Protein AF-A0A316VER5-F1 (afdb_monomer)

pLDDT: mean 87.98, std 11.19, range [58.12, 97.25]

Solvent-accessible surface area (backbone atoms only — not comparable to full-atom values): 4614 Å² total; per-residue (Å²): 132,62,82,90,63,62,77,80,84,36,70,91,46,40,67,43,50,51,53,43,51,54,46,52,69,76,29,69,66,48,45,73,76,47,73,46,48,67,52,50,50,55,38,51,51,48,54,49,51,55,48,48,55,54,51,49,54,51,50,54,52,49,49,56,52,50,52,53,50,51,53,54,54,47,52,55,62,74,73,102

InterPro domains:
  IPR013892 Cytochrome c oxidase biogenesis protein Cmc1-like [PF08583] (1-68)

Organism: NCBI:txid1280837

Mean predicted aligned error: 6.41 Å

Structure (mmCIF, N/CA/C/O backbone):
data_AF-A0A316VER5-F1
#
_entry.id   AF-A0A316VER5-F1
#
loop_
_atom_site.group_PDB
_atom_site.id
_atom_site.type_symbol
_atom_site.label_atom_id
_atom_site.label_alt_id
_atom_site.label_comp_id
_atom_site.label_asym_id
_atom_site.label_entity_id
_atom_site.label_seq_id
_atom_site.pdbx_PDB_ins_code
_atom_site.Cartn_x
_atom_site.Cartn_y
_atom_site.Cartn_z
_atom_site.occupancy
_atom_site.B_iso_or_equiv
_atom_site.auth_seq_id
_atom_site.auth_comp_id
_atom_site.auth_asym_id
_atom_site.auth_atom_id
_atom_site.pdbx_PDB_model_num
ATOM 1 N N . MET A 1 1 ? -1.075 0.656 12.379 1.00 61.31 1 MET A N 1
ATOM 2 C CA . MET A 1 1 ? -0.949 1.902 11.601 1.00 61.31 1 MET A CA 1
ATOM 3 C C . MET A 1 1 ? 0.222 2.676 12.152 1.00 61.31 1 MET A C 1
ATOM 5 O O . MET A 1 1 ? 0.226 2.938 13.347 1.00 61.31 1 MET A O 1
ATOM 9 N N . HIS A 1 2 ? 1.238 2.957 11.338 1.00 64.06 2 HIS A N 1
ATOM 10 C CA . HIS A 1 2 ? 2.313 3.853 11.759 1.00 64.06 2 HIS A CA 1
ATOM 11 C C . HIS A 1 2 ? 1.745 5.275 11.642 1.00 64.06 2 HIS A C 1
ATOM 13 O O . HIS A 1 2 ? 1.358 5.636 10.530 1.00 64.06 2 HIS A O 1
ATOM 19 N N . PRO A 1 3 ? 1.655 6.060 12.730 1.00 64.06 3 PRO A N 1
ATOM 20 C CA . PRO A 1 3 ? 0.963 7.356 12.732 1.00 64.06 3 PRO A CA 1
ATOM 21 C C . PRO A 1 3 ? 1.425 8.312 11.624 1.00 64.06 3 PRO A C 1
ATOM 23 O O . PRO A 1 3 ? 0.628 9.043 11.053 1.00 64.06 3 PRO A O 1
ATOM 26 N N . HIS A 1 4 ? 2.703 8.242 11.250 1.00 60.59 4 HIS A N 1
ATOM 27 C CA . HIS A 1 4 ? 3.293 9.080 10.204 1.00 60.59 4 HIS A CA 1
ATOM 28 C C . HIS A 1 4 ? 2.946 8.671 8.763 1.00 60.59 4 HIS A C 1
ATOM 30 O O . HIS A 1 4 ? 3.246 9.416 7.837 1.00 60.59 4 HIS A O 1
ATOM 36 N N . LEU A 1 5 ? 2.353 7.494 8.537 1.00 61.56 5 LEU A N 1
ATOM 37 C CA . LEU A 1 5 ? 2.034 7.003 7.189 1.00 61.56 5 LEU A CA 1
ATOM 38 C C . LEU A 1 5 ? 0.591 7.300 6.754 1.00 61.56 5 LEU A C 1
ATOM 40 O O . LEU A 1 5 ? 0.299 7.153 5.572 1.00 61.56 5 LEU A O 1
ATOM 44 N N . ALA A 1 6 ? -0.276 7.722 7.680 1.00 58.28 6 ALA A N 1
ATOM 45 C CA . ALA A 1 6 ? -1.726 7.764 7.484 1.00 58.28 6 ALA A CA 1
ATOM 46 C C . ALA A 1 6 ? -2.250 8.950 6.650 1.00 58.28 6 ALA A C 1
ATOM 48 O O . ALA A 1 6 ? -3.374 8.888 6.169 1.00 58.28 6 ALA A O 1
ATOM 49 N N . ASN A 1 7 ? -1.468 10.020 6.458 1.00 58.12 7 ASN A N 1
ATOM 50 C CA . ASN A 1 7 ? -2.088 11.330 6.205 1.00 58.12 7 ASN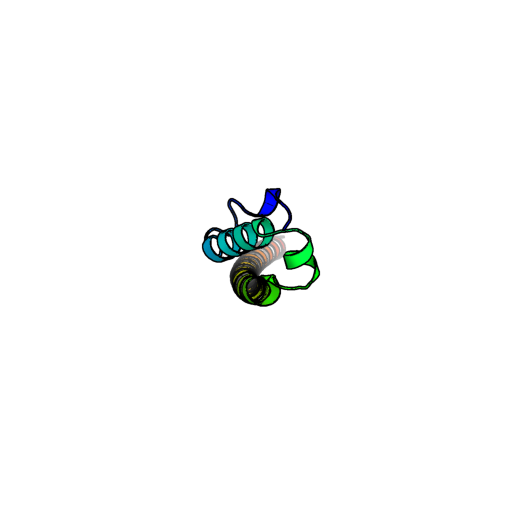 A CA 1
ATOM 51 C C . ASN A 1 7 ? -2.048 11.833 4.752 1.00 58.12 7 ASN A C 1
ATOM 53 O O . ASN A 1 7 ? -2.951 12.552 4.353 1.00 58.12 7 ASN A O 1
ATOM 57 N N . GLU A 1 8 ? -1.056 11.465 3.934 1.00 58.97 8 GLU A N 1
ATOM 58 C CA . GLU A 1 8 ? -0.958 12.018 2.562 1.00 58.97 8 GLU A CA 1
ATOM 59 C C . GLU A 1 8 ? -1.042 10.965 1.456 1.00 58.97 8 GLU A C 1
ATOM 61 O O . GLU A 1 8 ? -1.477 11.247 0.344 1.00 58.97 8 GLU A O 1
ATOM 66 N N . LYS A 1 9 ? -0.622 9.730 1.739 1.00 59.28 9 LYS A N 1
ATOM 67 C CA . LYS A 1 9 ? -0.469 8.682 0.717 1.00 59.28 9 LYS A CA 1
ATOM 68 C C . LYS A 1 9 ? -1.660 7.740 0.610 1.00 59.28 9 LYS A C 1
ATOM 70 O O . LYS A 1 9 ? -1.552 6.800 -0.155 1.00 59.28 9 LYS A O 1
ATOM 75 N N . GLN A 1 10 ? -2.700 7.943 1.418 1.00 67.00 10 GLN A N 1
ATOM 76 C CA . GLN A 1 10 ? -3.802 6.993 1.614 1.00 67.00 10 GLN A CA 1
ATOM 77 C C . GLN A 1 10 ? -5.164 7.698 1.610 1.00 67.00 10 GLN A C 1
ATOM 79 O O . GLN A 1 10 ? -6.116 7.199 2.202 1.00 67.00 10 GLN A O 1
ATOM 84 N N . VAL A 1 11 ? -5.266 8.860 0.944 1.00 71.38 11 VAL A N 1
ATOM 85 C CA . VAL A 1 11 ? -6.495 9.680 0.878 1.00 71.38 11 VAL A CA 1
ATOM 86 C C . VAL A 1 11 ? -7.706 8.835 0.469 1.00 71.38 11 VAL A C 1
ATOM 88 O O . VAL A 1 11 ? -8.803 9.039 0.975 1.00 71.38 11 VAL A O 1
ATOM 91 N N . HIS A 1 12 ? -7.499 7.835 -0.393 1.00 80.38 12 HIS A N 1
ATOM 92 C CA . HIS A 1 12 ? -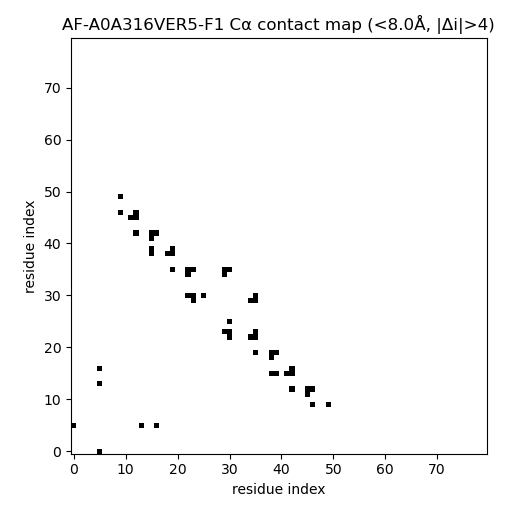8.568 6.970 -0.881 1.00 80.38 12 HIS A CA 1
ATOM 93 C C . HIS A 1 12 ? -9.143 6.020 0.183 1.00 80.38 12 HIS A C 1
ATOM 95 O O . HIS A 1 12 ? -10.323 5.699 0.131 1.00 80.38 12 HIS A O 1
ATOM 101 N N . CYS A 1 13 ? -8.339 5.614 1.168 1.00 89.19 13 CYS A N 1
ATOM 102 C CA . CYS A 1 13 ? -8.772 4.758 2.275 1.00 89.19 13 CYS A CA 1
ATOM 103 C C . CYS A 1 13 ? -9.011 5.551 3.573 1.00 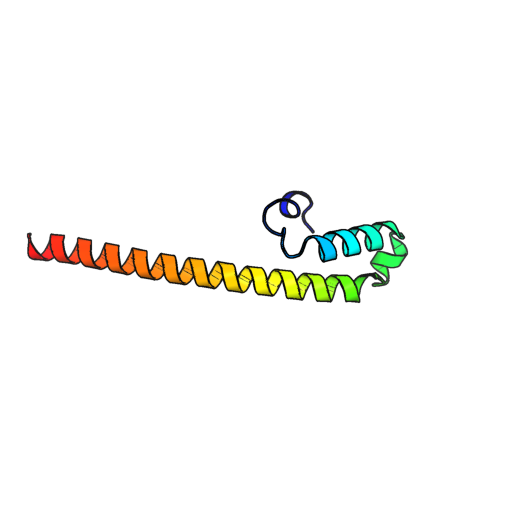89.19 13 CYS A C 1
ATOM 105 O O . CYS A 1 13 ? -9.132 4.941 4.636 1.00 89.19 13 CYS A O 1
ATOM 107 N N . GLY A 1 14 ? -9.042 6.890 3.509 1.00 87.19 14 GLY A N 1
ATOM 108 C CA . GLY A 1 14 ? -9.103 7.773 4.679 1.00 87.19 14 GLY A CA 1
ATOM 109 C C . GLY A 1 14 ? -10.294 7.487 5.593 1.00 87.19 14 GLY A C 1
ATOM 110 O O . GLY A 1 14 ? -10.124 7.364 6.800 1.00 87.19 14 GLY A O 1
ATOM 111 N N . GLU A 1 15 ? -11.470 7.248 5.015 1.00 88.81 15 GLU A N 1
ATOM 112 C CA . GLU A 1 15 ? -12.683 6.947 5.781 1.00 88.81 15 GLU A CA 1
ATOM 113 C C . GLU A 1 15 ? -12.542 5.669 6.628 1.00 88.81 15 GLU A C 1
ATOM 115 O O . GLU A 1 15 ? -12.860 5.662 7.815 1.00 88.81 15 GLU A O 1
ATOM 120 N N . LEU A 1 16 ? -11.975 4.599 6.061 1.00 90.75 16 LEU A N 1
ATOM 121 C CA . LEU A 1 16 ? -11.713 3.347 6.781 1.00 90.75 16 LEU A CA 1
ATOM 122 C C . LEU A 1 16 ? -10.632 3.518 7.862 1.00 90.75 16 LEU A C 1
ATOM 124 O O . LEU A 1 16 ? -10.663 2.845 8.896 1.00 90.75 16 LEU A O 1
ATOM 128 N N . ILE A 1 17 ? -9.671 4.421 7.644 1.00 89.88 17 ILE A N 1
ATOM 129 C CA . ILE A 1 17 ? -8.670 4.787 8.653 1.00 89.88 17 ILE A CA 1
ATOM 130 C C . ILE A 1 17 ? -9.350 5.498 9.826 1.00 89.88 17 ILE A C 1
ATOM 132 O O . ILE A 1 17 ? -9.093 5.122 10.972 1.00 89.88 17 ILE A O 1
ATOM 136 N N . ASP A 1 18 ? -10.226 6.463 9.555 1.00 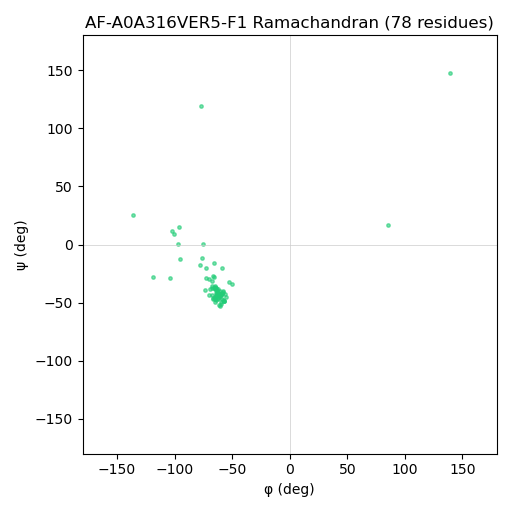90.06 18 ASP A N 1
ATOM 137 C CA . ASP A 1 18 ? -10.959 7.213 10.577 1.00 90.06 18 ASP A CA 1
ATOM 138 C C . ASP A 1 18 ? -11.894 6.299 11.372 1.00 90.06 18 ASP A C 1
ATOM 140 O O . ASP A 1 18 ? -11.876 6.319 12.604 1.00 90.06 18 ASP A O 1
ATOM 144 N N . GLN A 1 19 ? -12.628 5.409 10.700 1.00 91.06 19 GLN A N 1
ATOM 145 C CA . GLN A 1 19 ? -13.462 4.398 11.355 1.00 91.06 19 GLN A CA 1
ATOM 146 C C . GLN A 1 19 ? -12.632 3.468 12.253 1.00 91.06 19 GLN A C 1
ATOM 148 O O . GLN A 1 19 ? -13.013 3.177 13.391 1.00 91.06 19 GLN A O 1
ATOM 153 N N . LEU A 1 20 ? -11.454 3.029 11.793 1.00 91.50 20 LEU A N 1
ATOM 154 C CA . LEU A 1 20 ? -10.575 2.189 12.606 1.00 91.50 20 LEU A CA 1
ATOM 155 C C . LEU A 1 20 ? -10.006 2.959 13.808 1.00 91.50 20 LEU A C 1
ATOM 157 O O . LEU A 1 20 ? -9.837 2.385 14.887 1.00 91.50 20 LEU A O 1
ATOM 161 N N . GLN A 1 21 ? -9.705 4.250 13.645 1.00 90.06 21 GLN A N 1
ATOM 162 C CA . GLN A 1 21 ? -9.268 5.110 14.744 1.00 90.06 21 GLN A CA 1
ATOM 163 C C . GLN A 1 21 ? -10.377 5.291 15.782 1.00 90.06 21 GLN A C 1
ATOM 165 O O . GLN A 1 21 ? -10.110 5.107 16.970 1.00 90.06 21 GLN A O 1
ATOM 170 N N . GLN A 1 22 ? -11.609 5.559 15.351 1.00 91.38 22 GLN A N 1
ATOM 171 C CA . GLN A 1 22 ? -12.778 5.644 16.230 1.00 91.38 22 GLN A CA 1
ATOM 172 C C . GLN A 1 22 ? -13.007 4.321 16.976 1.00 91.38 22 GLN A C 1
ATOM 174 O O . GLN A 1 22 ? -13.182 4.319 18.193 1.00 91.38 22 GLN A O 1
ATOM 179 N N . CYS A 1 23 ? -12.886 3.177 16.296 1.00 91.69 23 CYS A N 1
ATOM 180 C CA . CYS A 1 23 ? -12.997 1.872 16.951 1.00 91.69 23 CYS A CA 1
ATOM 181 C C . CYS A 1 23 ? -11.900 1.647 18.006 1.00 91.69 23 CYS A C 1
ATOM 183 O O . CYS A 1 23 ? -12.155 1.124 19.090 1.00 91.69 23 CYS A O 1
ATOM 185 N N . HIS A 1 24 ? -10.668 2.090 17.742 1.00 90.50 24 HIS A N 1
ATOM 186 C CA . HIS A 1 24 ? -9.599 2.032 18.740 1.00 90.50 24 HIS A CA 1
ATOM 187 C C . HIS A 1 24 ? -9.837 2.959 19.944 1.00 90.50 24 HIS A C 1
ATOM 189 O O . HIS A 1 24 ? -9.346 2.650 21.031 1.00 90.50 24 HIS A O 1
ATOM 195 N N . GLN A 1 25 ? -10.576 4.061 19.775 1.00 91.88 25 GLN A N 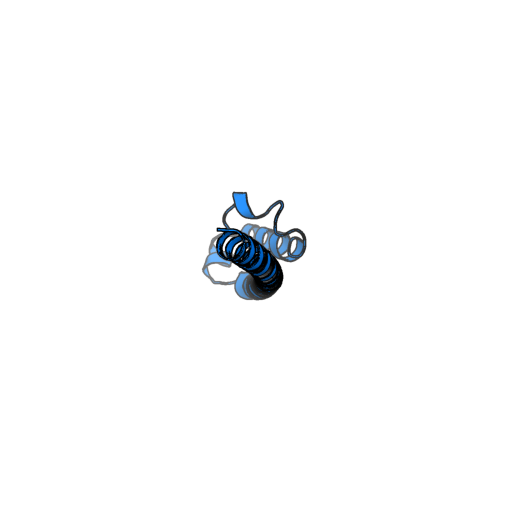1
ATOM 196 C CA . GLN A 1 25 ? -10.955 4.966 20.868 1.00 91.88 25 GLN A CA 1
ATOM 197 C C . GLN A 1 25 ? -12.029 4.366 21.790 1.00 91.88 25 GLN A C 1
ATOM 199 O O . GLN A 1 25 ? -12.115 4.772 22.946 1.00 91.88 25 GLN A O 1
ATOM 204 N N . ALA A 1 26 ? -12.783 3.355 21.337 1.00 87.50 26 ALA A N 1
ATOM 205 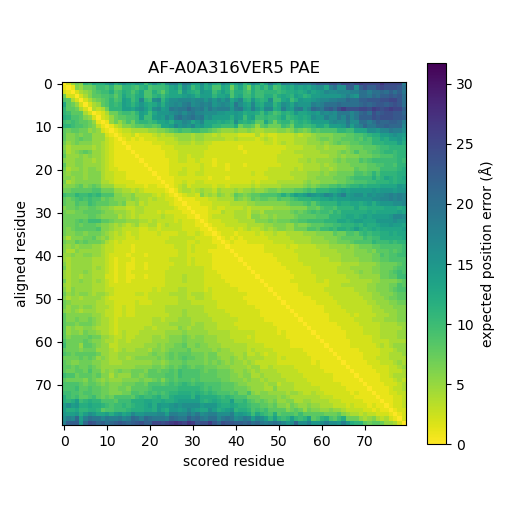C CA . ALA A 1 26 ? -13.811 2.679 22.139 1.00 87.50 26 ALA A CA 1
ATOM 206 C C . ALA A 1 26 ? -13.251 1.898 23.347 1.00 87.50 26 ALA A C 1
ATOM 208 O O . ALA A 1 26 ? -13.993 1.544 24.261 1.00 87.50 26 ALA A O 1
ATOM 209 N N . GLY A 1 27 ? -11.941 1.633 23.377 1.00 90.06 27 GLY A N 1
ATOM 210 C CA . GLY A 1 27 ? -11.256 1.096 24.549 1.00 90.06 27 GLY A CA 1
ATOM 211 C C . GLY A 1 27 ? -10.221 0.027 24.219 1.00 90.06 27 GLY A C 1
ATOM 212 O O . GLY A 1 27 ? -10.372 -0.779 23.298 1.00 90.06 27 GLY A O 1
ATOM 213 N N . PHE A 1 28 ? -9.160 -0.022 25.026 1.00 88.50 28 PHE A N 1
ATOM 214 C CA . PHE A 1 28 ? -8.045 -0.952 24.828 1.00 88.50 28 PHE A CA 1
ATOM 215 C C . PHE A 1 28 ? -8.486 -2.424 24.834 1.00 88.50 28 PHE A C 1
ATOM 217 O O . PHE A 1 28 ? -8.070 -3.191 23.967 1.00 88.50 28 PHE A O 1
ATOM 224 N N . MET A 1 29 ? -9.374 -2.808 25.758 1.00 90.69 29 MET A N 1
A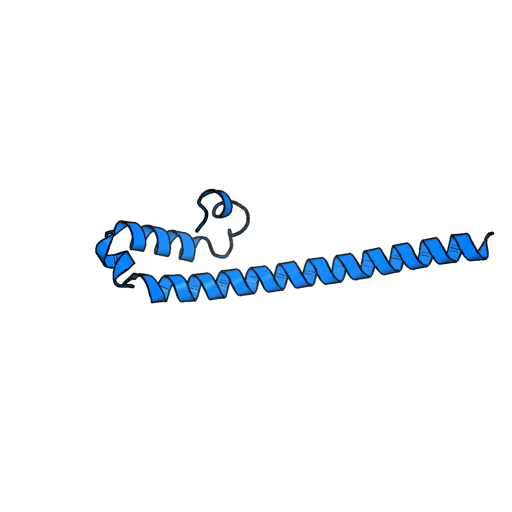TOM 225 C CA . MET A 1 29 ? -9.885 -4.182 25.844 1.00 90.69 29 MET A CA 1
ATOM 226 C C . MET A 1 29 ? -10.735 -4.567 24.628 1.00 90.69 29 MET A C 1
ATOM 228 O O . MET A 1 29 ? -10.617 -5.687 24.140 1.00 90.69 29 MET A O 1
ATOM 232 N N . HIS A 1 30 ? -11.531 -3.638 24.086 1.00 88.50 30 HIS A N 1
ATOM 233 C CA . HIS A 1 30 ? -12.332 -3.870 22.880 1.00 88.50 30 HIS A CA 1
ATOM 234 C C . HIS A 1 30 ? -11.442 -4.140 21.660 1.00 88.50 30 HIS A C 1
ATOM 236 O O . HIS A 1 30 ? -11.654 -5.097 20.914 1.00 88.50 30 HIS A O 1
ATOM 242 N N . LYS A 1 31 ? -10.373 -3.352 21.516 1.00 87.75 31 LYS A N 1
ATOM 243 C CA . LYS A 1 31 ? -9.342 -3.573 20.500 1.00 87.75 31 LYS A CA 1
ATOM 244 C C . LYS A 1 31 ? -8.628 -4.915 20.686 1.00 87.75 31 LYS A C 1
ATOM 246 O O . LYS A 1 31 ? -8.427 -5.629 19.707 1.00 87.75 31 LYS A O 1
ATOM 251 N N . TYR A 1 32 ? -8.230 -5.245 21.915 1.00 90.12 32 TYR A N 1
ATOM 252 C CA . TYR A 1 32 ? -7.492 -6.474 22.216 1.00 90.12 32 TYR A CA 1
ATOM 253 C C . TYR A 1 32 ? -8.322 -7.733 21.937 1.00 90.12 32 TYR A C 1
ATOM 255 O O . TYR A 1 32 ? -7.810 -8.685 21.358 1.00 90.12 32 TYR A O 1
ATOM 263 N N . MET A 1 33 ? -9.617 -7.700 22.257 1.00 92.75 33 MET A N 1
ATOM 264 C CA . MET A 1 33 ? -10.556 -8.793 21.982 1.00 92.75 33 MET A CA 1
ATOM 265 C C . MET A 1 33 ? -10.974 -8.898 20.504 1.00 92.75 33 MET A C 1
ATOM 267 O O . MET A 1 33 ? -11.754 -9.777 20.151 1.00 92.75 33 MET A O 1
ATOM 271 N N . GLY A 1 34 ? -10.464 -8.028 19.625 1.00 91.19 34 GLY A N 1
ATOM 272 C CA . GLY A 1 34 ? -10.731 -8.096 18.187 1.00 91.19 34 GLY A CA 1
ATOM 273 C C . GLY A 1 34 ? -12.015 -7.402 17.728 1.00 91.19 34 GLY A C 1
ATOM 274 O O . GLY A 1 34 ? -12.442 -7.621 16.597 1.00 91.19 34 GLY A O 1
ATOM 275 N N . GLY A 1 35 ? -12.606 -6.523 18.544 1.00 91.69 35 GLY A N 1
ATOM 276 C CA . GLY A 1 35 ? -13.834 -5.791 18.201 1.00 91.69 35 GLY A CA 1
ATOM 277 C C . GLY A 1 35 ? -13.734 -4.917 16.941 1.00 91.69 35 GLY A C 1
ATOM 278 O O . GLY A 1 35 ? -14.740 -4.635 16.304 1.00 91.69 35 GLY A O 1
ATOM 279 N N . CYS A 1 36 ? -12.513 -4.569 16.523 1.00 93.62 36 CYS A N 1
ATOM 280 C CA . CYS A 1 36 ? -12.243 -3.767 15.326 1.00 93.62 36 CYS A CA 1
ATOM 281 C C . CYS A 1 36 ? -11.803 -4.588 14.098 1.00 93.62 36 CYS A C 1
ATOM 283 O O . CYS A 1 36 ? -11.321 -4.008 13.122 1.00 93.62 36 CYS A O 1
ATOM 285 N N . ASN A 1 37 ? -11.879 -5.924 14.137 1.00 93.44 37 ASN A N 1
ATOM 286 C CA . ASN A 1 37 ? -11.302 -6.766 13.083 1.00 93.44 37 ASN A CA 1
ATOM 287 C C . ASN A 1 37 ? -11.981 -6.587 11.717 1.00 93.44 37 ASN A C 1
ATOM 289 O O . ASN A 1 37 ? -11.263 -6.530 10.725 1.00 93.44 37 ASN A O 1
ATOM 293 N N . GLY A 1 38 ? -13.306 -6.409 11.658 1.00 94.31 38 GLY A N 1
ATOM 294 C CA . GLY A 1 38 ? -14.017 -6.184 10.388 1.00 94.31 38 GLY A CA 1
ATOM 295 C C . GLY A 1 38 ? -13.541 -4.918 9.668 1.00 94.31 38 GLY A C 1
ATOM 296 O O . GLY A 1 38 ? -13.044 -4.983 8.548 1.00 94.31 38 GLY A O 1
ATOM 297 N N . ILE A 1 39 ? -13.537 -3.783 10.375 1.00 92.69 39 ILE A N 1
ATOM 298 C CA . ILE A 1 39 ? -13.035 -2.499 9.850 1.00 92.69 39 ILE A CA 1
ATOM 299 C C . ILE A 1 39 ? -11.568 -2.631 9.406 1.00 92.69 39 ILE A C 1
ATOM 301 O O . ILE A 1 39 ? -11.146 -2.110 8.374 1.00 92.69 39 ILE A O 1
ATOM 305 N N . LYS A 1 40 ? -10.757 -3.366 10.178 1.00 91.62 40 LYS A N 1
ATOM 306 C CA . LYS A 1 40 ? -9.355 -3.630 9.838 1.00 91.62 40 LYS A CA 1
ATOM 307 C C . LYS A 1 40 ? -9.214 -4.466 8.560 1.00 91.62 40 LYS A C 1
ATOM 309 O O . LYS A 1 40 ? -8.268 -4.237 7.806 1.00 91.62 40 LYS A O 1
ATOM 314 N N . GLU A 1 41 ? -10.083 -5.441 8.323 1.00 95.44 41 GLU A N 1
ATOM 315 C CA . GLU A 1 41 ? -10.080 -6.263 7.108 1.00 95.44 41 GLU A CA 1
ATOM 316 C C . GLU A 1 41 ? -10.432 -5.438 5.870 1.00 95.44 41 GLU A C 1
ATOM 318 O O . GLU A 1 41 ? -9.690 -5.484 4.885 1.00 95.44 41 GLU A O 1
ATOM 323 N N . GLU A 1 42 ? -11.473 -4.613 5.956 1.00 94.56 42 GLU A N 1
ATOM 324 C CA . GLU A 1 42 ? -11.871 -3.683 4.893 1.00 94.56 42 GLU A CA 1
ATOM 325 C C . GLU A 1 42 ? -10.739 -2.711 4.549 1.00 94.56 42 GLU A C 1
ATOM 327 O O . GLU A 1 42 ? -10.342 -2.558 3.390 1.00 94.56 42 GLU A O 1
ATOM 332 N N . LEU A 1 43 ? -10.123 -2.125 5.574 1.00 92.94 43 LEU A N 1
ATOM 333 C CA . LEU A 1 43 ? -8.993 -1.224 5.399 1.00 92.94 43 LEU A CA 1
ATOM 334 C C . LEU A 1 43 ? -7.788 -1.918 4.753 1.00 92.94 43 LEU A C 1
ATOM 336 O O . LEU A 1 43 ? -7.125 -1.349 3.886 1.00 92.94 43 LEU A O 1
ATOM 340 N N . ASN A 1 44 ? -7.502 -3.165 5.131 1.00 93.31 44 ASN A N 1
ATOM 341 C CA . ASN A 1 44 ? -6.432 -3.940 4.506 1.00 93.31 44 ASN A CA 1
ATOM 342 C C . ASN A 1 44 ? -6.714 -4.236 3.028 1.00 93.31 44 ASN A C 1
ATOM 344 O O . ASN A 1 44 ? -5.768 -4.263 2.236 1.00 93.31 44 ASN A O 1
ATOM 348 N N . ALA A 1 45 ? -7.975 -4.464 2.654 1.00 94.44 45 ALA A N 1
ATOM 349 C CA . ALA A 1 45 ? -8.368 -4.660 1.263 1.00 94.44 45 ALA A CA 1
ATOM 350 C C . ALA A 1 45 ? -8.133 -3.382 0.444 1.00 94.44 45 ALA A C 1
ATOM 352 O O . ALA A 1 45 ? -7.419 -3.435 -0.560 1.00 94.44 45 ALA A O 1
ATOM 353 N N . CYS A 1 46 ? -8.604 -2.234 0.940 1.00 93.38 46 CYS A N 1
ATOM 354 C CA . CYS A 1 46 ? -8.399 -0.932 0.299 1.00 93.38 46 CYS A CA 1
ATOM 355 C C . CYS A 1 46 ? -6.902 -0.615 0.105 1.00 93.38 46 CYS A C 1
ATOM 357 O O . CYS A 1 46 ? -6.433 -0.331 -0.999 1.00 93.38 46 CYS A O 1
ATOM 359 N N . LEU A 1 47 ? -6.092 -0.776 1.158 1.00 91.56 47 LEU A N 1
ATOM 360 C CA . LEU A 1 47 ? -4.647 -0.524 1.086 1.00 91.56 47 LEU A CA 1
ATOM 361 C C 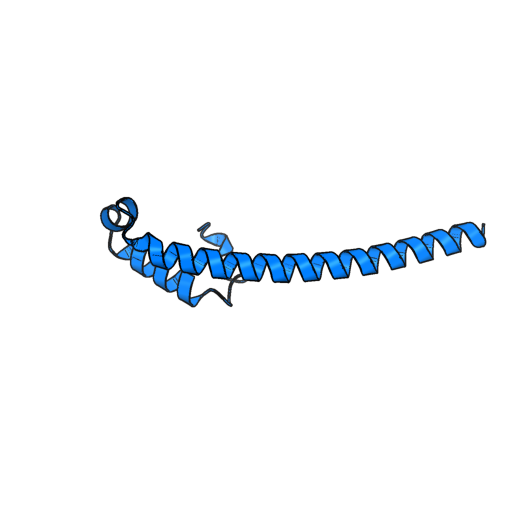. LEU A 1 47 ? -3.903 -1.503 0.166 1.00 91.56 47 LEU A C 1
ATOM 363 O O . LEU A 1 47 ? -2.839 -1.180 -0.378 1.00 91.56 47 LEU A O 1
ATOM 367 N N . ARG A 1 48 ? -4.417 -2.728 0.013 1.00 93.06 48 ARG A N 1
ATOM 368 C CA . ARG A 1 48 ? -3.861 -3.705 -0.926 1.00 93.06 48 ARG A CA 1
ATOM 369 C C . ARG A 1 48 ? -4.133 -3.278 -2.363 1.00 93.06 48 ARG A C 1
ATOM 371 O O . ARG A 1 48 ? -3.212 -3.357 -3.174 1.00 93.06 48 ARG A O 1
ATOM 378 N N . GLU A 1 49 ? -5.335 -2.812 -2.665 1.00 92.88 49 GLU A N 1
ATOM 379 C CA . GLU A 1 49 ? -5.684 -2.295 -3.988 1.00 92.88 49 GLU A CA 1
ATOM 380 C C . GLU A 1 49 ? -4.801 -1.104 -4.378 1.00 92.88 49 GLU A C 1
ATOM 382 O O . GLU A 1 49 ? -4.137 -1.131 -5.417 1.00 92.88 49 GLU A O 1
ATOM 387 N N . GLU A 1 50 ? -4.663 -0.118 -3.492 1.00 91.06 50 GLU A N 1
ATOM 388 C CA . GLU A 1 50 ? -3.794 1.040 -3.721 1.00 91.06 50 GLU A CA 1
ATOM 389 C C . GLU A 1 50 ? -2.335 0.623 -3.973 1.00 91.06 50 GLU A C 1
ATOM 391 O O . GLU A 1 50 ? -1.655 1.126 -4.880 1.00 91.06 50 GLU A O 1
ATOM 396 N N . ARG A 1 51 ? -1.843 -0.362 -3.210 1.00 91.25 51 ARG A N 1
ATOM 397 C CA . ARG A 1 51 ? -0.508 -0.931 -3.423 1.00 91.25 51 ARG A CA 1
ATOM 398 C C . ARG A 1 51 ? -0.376 -1.544 -4.816 1.00 91.25 51 ARG A C 1
ATOM 400 O O . ARG A 1 51 ? 0.679 -1.364 -5.432 1.00 91.25 51 ARG A O 1
ATOM 407 N N . LEU A 1 52 ? -1.381 -2.274 -5.296 1.00 94.56 52 LEU A N 1
ATOM 408 C CA . LEU A 1 52 ? -1.362 -2.903 -6.619 1.00 94.56 52 LEU A CA 1
ATOM 409 C C . LEU A 1 52 ? -1.328 -1.848 -7.725 1.00 94.56 52 LEU A C 1
ATOM 411 O O . LEU A 1 52 ? -0.441 -1.913 -8.576 1.00 94.56 52 LEU A O 1
ATOM 415 N N . ILE A 1 53 ? -2.182 -0.825 -7.641 1.00 92.56 53 ILE A N 1
ATOM 416 C CA . ILE A 1 53 ? -2.211 0.298 -8.591 1.00 92.56 53 ILE A CA 1
ATOM 417 C C . ILE A 1 53 ? -0.844 0.988 -8.649 1.00 92.56 53 ILE A C 1
ATOM 419 O O . ILE A 1 53 ? -0.275 1.192 -9.724 1.00 92.56 53 ILE A O 1
ATOM 423 N N . ARG A 1 54 ? -0.258 1.312 -7.490 1.00 91.44 54 ARG A N 1
ATOM 424 C CA . ARG A 1 54 ? 1.071 1.938 -7.430 1.00 91.44 54 ARG A CA 1
ATOM 425 C C . ARG A 1 54 ? 2.158 1.030 -8.004 1.00 91.44 54 ARG A C 1
ATOM 427 O O . ARG A 1 54 ? 3.045 1.495 -8.716 1.00 91.44 54 ARG A O 1
ATOM 434 N N . THR A 1 55 ? 2.106 -0.261 -7.689 1.00 94.62 55 THR A N 1
ATOM 435 C CA . THR A 1 55 ? 3.079 -1.245 -8.182 1.00 94.62 55 THR A CA 1
ATOM 436 C C . THR A 1 55 ? 3.006 -1.372 -9.698 1.00 94.62 55 THR A C 1
ATOM 438 O O . THR A 1 55 ? 4.048 -1.408 -10.351 1.00 94.62 55 THR A O 1
ATOM 441 N N . GLN A 1 56 ? 1.801 -1.374 -10.266 1.00 96.12 56 GLN A N 1
ATOM 442 C CA . GLN A 1 56 ? 1.596 -1.394 -11.708 1.00 96.12 56 GLN A CA 1
ATOM 443 C C . GLN A 1 56 ? 2.198 -0.154 -12.377 1.00 96.12 56 GLN A C 1
ATOM 445 O O . GLN A 1 56 ? 3.049 -0.304 -13.254 1.00 96.12 56 GLN A O 1
ATOM 450 N N . LYS A 1 57 ? 1.855 1.050 -11.899 1.00 95.62 57 LYS A N 1
ATOM 451 C CA . LYS A 1 57 ? 2.405 2.314 -12.424 1.00 95.62 57 LYS A CA 1
ATOM 452 C C . LYS A 1 57 ? 3.934 2.335 -12.382 1.00 95.62 57 LYS A C 1
ATOM 454 O O . LYS A 1 57 ? 4.586 2.677 -13.365 1.00 95.62 57 LYS A O 1
ATOM 459 N N . ASN A 1 58 ? 4.523 1.902 -11.267 1.00 95.44 58 ASN A N 1
ATOM 460 C CA . ASN A 1 58 ? 5.978 1.826 -11.127 1.00 95.44 58 ASN A CA 1
ATOM 461 C C . ASN A 1 58 ? 6.602 0.813 -12.097 1.00 95.44 58 ASN A C 1
ATOM 463 O O . ASN A 1 58 ? 7.684 1.055 -12.632 1.00 95.44 58 ASN A O 1
ATOM 467 N N . ARG A 1 59 ? 5.930 -0.318 -12.339 1.00 96.94 59 ARG A N 1
ATOM 468 C CA . ARG A 1 59 ? 6.394 -1.345 -13.277 1.00 96.94 59 ARG A 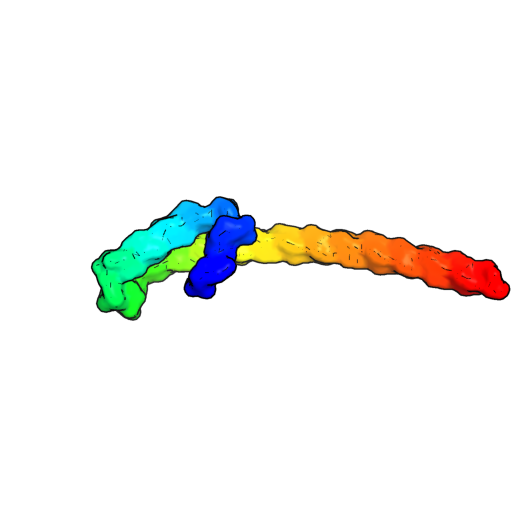CA 1
ATOM 469 C C . ARG A 1 59 ? 6.367 -0.839 -14.716 1.00 96.94 59 ARG A C 1
ATOM 471 O O . ARG A 1 59 ? 7.327 -1.069 -15.445 1.00 96.94 59 ARG A O 1
ATOM 478 N N . GLU A 1 60 ? 5.307 -0.147 -15.115 1.00 97.25 60 GLU A N 1
ATOM 479 C CA . GLU A 1 60 ? 5.178 0.470 -16.442 1.00 97.25 60 GLU A CA 1
ATOM 480 C C . GLU A 1 60 ? 6.231 1.563 -16.650 1.00 97.25 60 GLU A C 1
ATOM 482 O O . GLU A 1 60 ? 6.977 1.522 -17.629 1.00 97.25 60 GLU A O 1
ATOM 487 N N . ALA A 1 61 ? 6.389 2.465 -15.677 1.00 97.25 61 ALA A N 1
ATOM 488 C CA . ALA A 1 61 ? 7.424 3.493 -15.713 1.00 97.25 61 ALA A CA 1
ATOM 489 C C . ALA A 1 61 ? 8.835 2.885 -15.791 1.00 97.25 61 ALA A C 1
ATOM 491 O O . ALA A 1 61 ? 9.670 3.340 -16.570 1.00 97.25 61 ALA A O 1
ATOM 492 N N . SER A 1 62 ? 9.105 1.823 -15.026 1.00 96.56 62 SER A N 1
ATOM 493 C CA . SER A 1 62 ? 10.394 1.129 -15.064 1.00 96.56 62 SER A CA 1
ATOM 494 C C . SER A 1 62 ? 10.666 0.481 -16.423 1.00 96.56 62 SER A C 1
ATOM 496 O O . SER A 1 62 ? 11.782 0.603 -16.928 1.00 96.56 62 SER A O 1
ATOM 498 N N . LYS A 1 63 ? 9.665 -0.155 -17.047 1.00 97.06 63 LYS A N 1
ATOM 499 C CA . LYS A 1 63 ? 9.796 -0.714 -18.402 1.00 97.06 63 LYS A CA 1
ATOM 500 C C . LYS A 1 63 ? 10.146 0.370 -19.417 1.00 97.06 63 LYS A C 1
ATOM 502 O O . LYS A 1 63 ? 11.164 0.237 -20.090 1.00 97.06 63 LYS A O 1
ATOM 507 N N . ALA A 1 64 ? 9.389 1.468 -19.440 1.00 96.62 64 ALA A N 1
ATOM 508 C CA . ALA A 1 64 ? 9.636 2.584 -20.351 1.00 96.62 64 ALA A CA 1
ATOM 509 C C . ALA A 1 64 ? 11.042 3.181 -20.164 1.00 96.62 64 ALA A C 1
ATOM 511 O O . ALA A 1 64 ? 11.746 3.461 -21.133 1.00 96.62 64 ALA A O 1
ATOM 512 N N . GLN A 1 65 ? 11.494 3.340 -18.916 1.00 96.06 65 GLN A N 1
ATOM 513 C CA . GLN A 1 65 ? 12.845 3.830 -18.639 1.00 96.06 65 GLN A CA 1
ATOM 514 C C . GLN A 1 65 ? 13.930 2.833 -19.062 1.00 96.06 65 GLN A C 1
ATOM 516 O O . GLN A 1 65 ? 14.980 3.239 -19.556 1.00 96.06 65 GLN A O 1
ATOM 521 N N . ASN A 1 66 ? 13.696 1.531 -18.897 1.00 96.62 66 ASN A N 1
ATOM 522 C CA . ASN A 1 66 ? 14.641 0.503 -19.324 1.00 96.62 66 ASN A CA 1
ATOM 523 C C . ASN A 1 66 ? 14.742 0.414 -20.850 1.00 96.62 66 ASN A C 1
ATOM 525 O O . ASN A 1 66 ? 15.841 0.237 -21.366 1.00 96.62 66 ASN A O 1
ATOM 529 N N . GLU A 1 67 ? 13.633 0.561 -21.572 1.00 96.62 67 GLU A N 1
ATOM 530 C CA . GLU A 1 67 ? 13.618 0.619 -23.039 1.00 96.62 67 GLU A CA 1
ATOM 531 C C . GLU A 1 67 ? 14.400 1.827 -23.556 1.00 96.62 67 GLU A C 1
ATOM 533 O O . GLU A 1 67 ? 15.283 1.662 -24.395 1.00 96.62 67 GLU A O 1
ATOM 538 N N . LYS A 1 68 ? 14.172 3.015 -22.978 1.00 95.88 68 LYS A N 1
ATOM 539 C CA . LYS A 1 68 ? 14.951 4.223 -23.295 1.00 95.88 68 LYS A CA 1
ATOM 540 C C . LYS A 1 68 ? 16.442 4.015 -23.062 1.00 95.88 68 LYS A C 1
ATOM 542 O O . LYS A 1 68 ? 17.244 4.295 -23.946 1.00 95.88 68 LYS A O 1
ATOM 547 N N . LYS A 1 69 ? 16.816 3.475 -21.897 1.00 95.31 69 LYS A N 1
ATOM 548 C CA . LYS A 1 69 ? 18.218 3.168 -21.587 1.00 95.31 69 LYS A CA 1
ATOM 549 C C . LYS A 1 69 ? 18.814 2.214 -22.617 1.00 95.31 69 LYS A C 1
ATOM 551 O O . LYS A 1 69 ? 19.891 2.487 -23.121 1.00 95.31 69 LYS A O 1
ATOM 556 N N . LYS A 1 70 ? 18.125 1.120 -22.952 1.00 95.62 70 LYS A N 1
ATOM 557 C CA . LYS A 1 70 ? 18.598 0.156 -23.960 1.00 95.62 70 LYS A CA 1
ATOM 558 C C . LYS A 1 70 ? 18.795 0.801 -25.331 1.00 95.62 70 LYS A C 1
ATOM 560 O O . LYS A 1 70 ? 19.807 0.528 -25.961 1.00 95.62 70 LYS A O 1
ATOM 565 N N . ALA A 1 71 ? 17.867 1.653 -25.766 1.00 94.75 71 ALA A N 1
ATOM 566 C CA . ALA A 1 71 ? 17.997 2.381 -27.024 1.00 94.75 71 ALA A CA 1
ATOM 567 C C . ALA A 1 71 ? 19.230 3.300 -27.021 1.00 94.75 71 ALA A C 1
ATOM 569 O O . ALA A 1 71 ? 20.013 3.258 -27.961 1.00 94.75 71 ALA A O 1
ATOM 570 N N . MET A 1 72 ? 19.452 4.050 -25.934 1.00 94.31 72 MET A N 1
ATOM 571 C CA . MET A 1 72 ? 20.645 4.893 -25.780 1.00 94.31 72 MET A CA 1
ATOM 572 C C . MET A 1 72 ? 21.944 4.075 -25.785 1.00 94.31 72 MET A C 1
ATOM 574 O O . MET A 1 72 ? 22.903 4.457 -26.440 1.00 94.31 72 MET A O 1
ATOM 578 N N . TRP A 1 73 ? 21.988 2.942 -25.076 1.00 94.31 73 TRP A N 1
ATOM 579 C CA . TRP A 1 73 ? 23.171 2.073 -25.072 1.00 94.31 73 TRP A CA 1
ATOM 580 C C . TRP A 1 73 ? 23.464 1.480 -26.450 1.00 94.31 73 TRP A C 1
ATOM 582 O O . TRP A 1 73 ? 24.628 1.368 -26.815 1.00 94.31 73 TRP A O 1
ATOM 592 N N . LYS A 1 74 ? 22.421 1.121 -27.207 1.00 95.19 74 LYS A N 1
ATOM 593 C CA . LYS A 1 74 ? 22.556 0.609 -28.571 1.00 95.19 74 LYS A CA 1
ATOM 594 C C . LYS A 1 74 ? 23.123 1.671 -29.519 1.00 95.19 74 LYS A C 1
ATOM 596 O O . LYS A 1 74 ? 24.050 1.371 -30.255 1.00 95.19 74 LYS A O 1
ATOM 601 N N . ASP A 1 75 ? 22.616 2.900 -29.454 1.00 92.62 75 ASP A N 1
ATOM 602 C CA . ASP A 1 75 ? 23.120 4.024 -30.256 1.00 92.62 75 ASP A CA 1
ATOM 603 C C . ASP A 1 75 ? 24.602 4.328 -29.969 1.00 92.62 75 ASP A C 1
ATOM 605 O O . ASP A 1 75 ? 25.386 4.545 -30.888 1.00 92.62 75 ASP A O 1
ATOM 609 N N . ILE A 1 76 ? 25.020 4.266 -28.699 1.00 92.75 76 ILE A N 1
ATOM 610 C CA . ILE A 1 76 ? 26.431 4.438 -28.313 1.00 92.75 76 ILE A CA 1
ATOM 611 C C . ILE A 1 76 ? 27.318 3.313 -28.870 1.00 92.75 76 ILE A C 1
ATOM 613 O O . ILE A 1 76 ? 28.471 3.565 -29.206 1.00 92.75 76 ILE A O 1
ATOM 617 N N . ASP A 1 77 ? 26.814 2.078 -28.926 1.00 91.75 77 ASP A N 1
ATOM 618 C CA . ASP A 1 77 ? 27.554 0.926 -29.455 1.00 91.75 77 ASP A CA 1
ATOM 619 C C . ASP A 1 77 ? 27.673 0.975 -30.987 1.00 91.75 77 ASP A C 1
ATOM 621 O O . ASP A 1 77 ? 28.736 0.691 -31.529 1.00 91.75 77 ASP A O 1
ATOM 625 N N . GLU A 1 78 ? 26.613 1.401 -31.683 1.00 89.69 78 GLU A N 1
ATOM 626 C CA . GLU A 1 78 ? 26.588 1.532 -33.148 1.00 89.69 78 GLU A CA 1
ATOM 627 C C . GLU A 1 78 ? 27.418 2.725 -33.662 1.00 89.69 78 GLU A C 1
ATOM 629 O O . GLU A 1 78 ? 27.959 2.652 -34.763 1.00 89.69 78 GLU A O 1
ATOM 634 N N . ASN A 1 79 ? 27.555 3.797 -32.872 1.00 80.00 79 ASN A N 1
ATOM 635 C CA . ASN A 1 79 ? 28.363 4.982 -33.204 1.00 80.00 79 ASN A CA 1
ATOM 636 C C . ASN A 1 79 ? 29.786 4.955 -32.599 1.00 80.00 79 ASN A C 1
ATOM 638 O O . ASN A 1 79 ? 30.431 6.006 -32.509 1.00 80.00 79 ASN A O 1
ATOM 642 N N . ARG A 1 80 ? 30.254 3.793 -32.130 1.00 67.50 80 ARG A N 1
ATOM 643 C CA . ARG A 1 80 ? 31.593 3.610 -31.550 1.00 67.50 80 ARG A CA 1
ATOM 644 C C . ARG A 1 80 ? 32.695 3.507 -32.605 1.00 67.50 80 ARG A C 1
ATOM 646 O O . ARG A 1 80 ? 32.477 2.850 -33.644 1.00 67.50 80 ARG A O 1
#

Sequence (80 aa):
MHPHLANEKQVHCGELIDQLQQCHQAGFMHKYMGGCNGIKEELNACLREERLIRTQKNREASKAQNEKKKAMWKDIDENR

Foldseek 3Di:
DPVVVQDDLQVVLNVLVVVLVVQPVVDPVCVVVCVSVVSVVVSVVSVVVSVVVVVVVVVVVVVVVVVVVVVVVVVVVVVD

Secondary structure (DSSP, 8-state):
--GGGSSSS-GGGHHHHHHHHHHHHT-HHHHHTTTTHHHHHHHHHHHHHHHHHHHHHHHHHHHHHHHHHHHHHHHHHHT-

Radius of gyration: 21.38 Å; Cα contacts (8 Å, |Δi|>4): 28; chains: 1; bounding box: 46×21×59 Å